Protein AF-A0A1Q4E0Q9-F1 (afdb_monomer)

Mean predicted aligned error: 11.09 Å

Nearest PDB structures (foldseek):
  3pxp-assembly1_A  TM=6.950E-01  e=2.495E-02  Chloroflexus aurantiacus J-10-fl
  5xgd-assembly1_A  TM=3.950E-01  e=1.289E+00  Pseudomonas aeruginosa PAO1
  8twj-assembly1_A  TM=4.291E-01  e=3.015E+00  Pseudomonas syringae
  2nun-assembly1_A  TM=3.979E-01  e=3.015E+00  Pseudomonas savastanoi pv. glycinea
  6koi-assembly7_M  TM=3.023E-01  e=8.461E+00  Homo sapiens

Secondary structure (DSSP, 8-state):
-HHHHHHHHHHHHHHH-TT-HHHHHHHHHHHHH-HHHHHHHHT------SEEEEEEEETTTEEEEEEEEEEEETTEEEEEEEEEEPPTTSHHHHHHHHHHHHHTTS------------

Structure (mmCIF, N/CA/C/O backbone):
data_AF-A0A1Q4E0Q9-F1
#
_entry.id   AF-A0A1Q4E0Q9-F1
#
loop_
_atom_site.group_PDB
_atom_site.id
_atom_site.type_symbol
_atom_site.label_atom_id
_atom_site.label_alt_id
_atom_site.label_comp_id
_atom_site.label_asym_id
_atom_site.label_entity_id
_atom_site.label_seq_id
_atom_site.pdbx_PDB_ins_code
_atom_site.Cartn_x
_atom_site.Cartn_y
_atom_site.Cartn_z
_atom_site.occupancy
_atom_site.B_iso_or_equiv
_atom_site.auth_seq_id
_atom_site.auth_comp_id
_atom_site.auth_asym_id
_atom_site.auth_atom_id
_atom_site.pdbx_PDB_model_num
ATOM 1 N N . MET A 1 1 ? -5.641 0.846 -7.430 1.00 57.19 1 MET A N 1
ATOM 2 C CA . MET A 1 1 ? -4.799 1.988 -6.990 1.00 57.19 1 MET A CA 1
ATOM 3 C C . MET A 1 1 ? -3.384 1.560 -6.593 1.00 57.19 1 MET A C 1
ATOM 5 O O . MET A 1 1 ? -2.441 2.103 -7.148 1.00 57.19 1 MET A O 1
ATOM 9 N N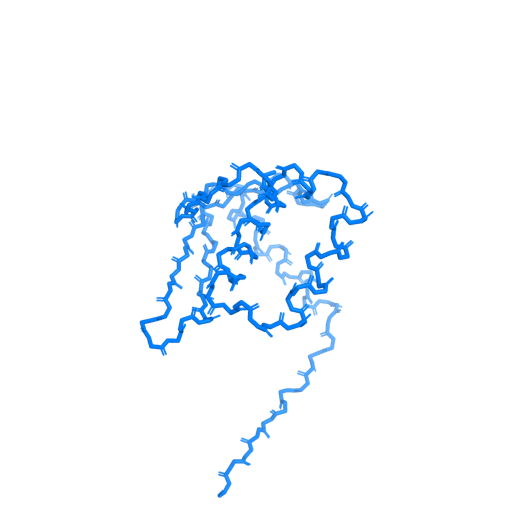 . PHE A 1 2 ? -3.204 0.587 -5.687 1.00 69.94 2 PHE A N 1
ATOM 10 C CA . PHE A 1 2 ? -1.866 0.182 -5.210 1.00 69.94 2 PHE A CA 1
ATOM 11 C C . PHE A 1 2 ? -0.935 -0.366 -6.301 1.00 69.94 2 PHE A C 1
ATOM 13 O O . PHE A 1 2 ? 0.253 -0.059 -6.288 1.00 69.94 2 PHE A O 1
ATOM 20 N N . ALA A 1 3 ? -1.470 -1.113 -7.271 1.00 78.88 3 ALA A N 1
ATOM 21 C CA . ALA A 1 3 ? -0.682 -1.629 -8.390 1.00 78.88 3 ALA A CA 1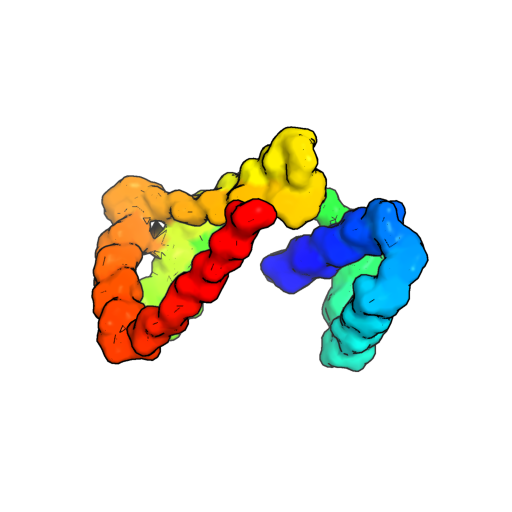
ATOM 22 C C . ALA A 1 3 ? -0.084 -0.495 -9.246 1.00 78.88 3 ALA A C 1
ATOM 24 O O . ALA A 1 3 ? 1.126 -0.450 -9.436 1.00 78.88 3 ALA A O 1
ATOM 25 N N . ALA A 1 4 ? -0.893 0.491 -9.650 1.00 80.75 4 ALA A N 1
ATOM 26 C CA . ALA A 1 4 ? -0.414 1.671 -10.377 1.00 80.75 4 ALA A CA 1
ATOM 27 C C . ALA A 1 4 ? 0.676 2.446 -9.606 1.00 80.75 4 ALA A C 1
ATOM 29 O O . ALA A 1 4 ? 1.677 2.858 -10.186 1.00 80.75 4 ALA A O 1
ATOM 30 N N . ALA A 1 5 ? 0.526 2.592 -8.283 1.00 76.12 5 ALA A N 1
ATOM 31 C CA . ALA A 1 5 ? 1.538 3.218 -7.429 1.00 76.12 5 ALA A CA 1
ATOM 32 C C . ALA A 1 5 ? 2.869 2.444 -7.417 1.00 76.12 5 ALA A C 1
ATOM 34 O O . ALA A 1 5 ? 3.943 3.044 -7.477 1.00 76.12 5 ALA A O 1
ATOM 35 N N . ALA A 1 6 ? 2.808 1.110 -7.377 1.00 82.00 6 ALA A N 1
ATOM 36 C CA . ALA A 1 6 ? 3.992 0.261 -7.461 1.00 82.00 6 ALA A CA 1
ATOM 37 C C . ALA A 1 6 ? 4.688 0.391 -8.827 1.00 82.00 6 ALA A C 1
ATOM 39 O O . ALA A 1 6 ? 5.912 0.508 -8.881 1.00 82.00 6 ALA A O 1
ATOM 40 N N . VAL A 1 7 ? 3.921 0.457 -9.921 1.00 87.44 7 VAL A N 1
ATOM 41 C CA . VAL A 1 7 ? 4.454 0.687 -11.275 1.00 87.44 7 VAL A CA 1
ATOM 42 C C . VAL A 1 7 ? 5.150 2.050 -11.373 1.00 87.44 7 VAL A C 1
ATOM 44 O O . VAL A 1 7 ? 6.267 2.132 -11.885 1.00 87.44 7 VAL A O 1
ATOM 47 N N . ALA A 1 8 ? 4.568 3.105 -10.797 1.00 83.00 8 ALA A N 1
ATOM 48 C CA . ALA A 1 8 ? 5.203 4.421 -10.729 1.00 83.00 8 ALA A CA 1
ATOM 49 C C . ALA A 1 8 ? 6.526 4.404 -9.933 1.00 83.00 8 ALA A C 1
ATOM 51 O O . ALA A 1 8 ? 7.502 5.048 -10.327 1.00 83.00 8 ALA A O 1
ATOM 52 N N . ALA A 1 9 ? 6.599 3.633 -8.841 1.00 81.00 9 ALA A N 1
ATOM 53 C CA . ALA A 1 9 ? 7.830 3.464 -8.071 1.00 81.00 9 ALA A CA 1
ATOM 54 C C . ALA A 1 9 ? 8.920 2.717 -8.861 1.00 81.00 9 ALA A C 1
ATOM 56 O O . ALA A 1 9 ? 10.068 3.163 -8.870 1.00 81.00 9 ALA A O 1
ATOM 57 N N . LEU A 1 10 ? 8.564 1.635 -9.569 1.00 88.19 10 LEU A N 1
ATOM 58 C CA . LEU A 1 10 ? 9.484 0.919 -10.467 1.00 88.19 10 LEU A CA 1
ATOM 59 C C . LEU A 1 10 ? 10.019 1.840 -11.564 1.00 88.19 10 LEU A C 1
ATOM 61 O O . LEU A 1 10 ? 11.202 1.799 -11.899 1.00 88.19 10 LEU A O 1
ATOM 65 N N . ARG A 1 11 ? 9.164 2.721 -12.085 1.00 86.25 11 ARG A N 1
ATOM 66 C CA . ARG A 1 11 ? 9.560 3.710 -13.078 1.00 86.25 11 ARG A CA 1
ATOM 67 C C . ARG A 1 11 ? 10.570 4.715 -12.533 1.00 86.25 11 ARG A C 1
ATOM 69 O O . ARG A 1 11 ? 11.601 4.936 -13.170 1.00 86.25 11 ARG A O 1
ATOM 76 N N . ARG A 1 12 ? 10.319 5.287 -11.351 1.00 84.00 12 ARG A N 1
ATOM 77 C CA . ARG A 1 12 ? 11.283 6.173 -10.674 1.00 84.00 12 ARG A CA 1
ATOM 78 C C . ARG A 1 12 ? 12.636 5.481 -10.522 1.00 84.00 12 ARG A C 1
ATOM 80 O O . ARG A 1 12 ? 13.668 6.084 -10.795 1.00 84.00 12 ARG A O 1
ATOM 87 N N . GLU A 1 13 ? 12.619 4.206 -10.145 1.00 85.44 13 GLU A N 1
ATOM 88 C CA . GLU A 1 13 ? 13.834 3.424 -9.954 1.00 85.44 13 GLU A CA 1
ATOM 89 C C . GLU A 1 13 ? 14.575 3.145 -11.267 1.00 85.44 13 GLU A C 1
ATOM 91 O O . GLU A 1 13 ? 15.795 3.269 -11.327 1.00 85.44 13 GLU A O 1
ATOM 96 N N . SER A 1 14 ? 13.844 2.894 -12.358 1.00 88.25 14 SER A N 1
ATOM 97 C CA . SER A 1 14 ? 14.444 2.709 -13.686 1.00 88.25 14 SER A CA 1
ATOM 98 C C . SER A 1 14 ? 15.192 3.952 -14.177 1.00 88.25 14 SER A C 1
ATOM 100 O O . SER A 1 14 ? 16.227 3.824 -14.824 1.00 88.25 14 SER A O 1
ATOM 102 N N . GLY A 1 15 ? 14.731 5.153 -13.804 1.00 85.56 15 GLY A N 1
ATOM 103 C CA . GLY A 1 15 ? 15.443 6.402 -14.081 1.00 85.56 15 GLY A CA 1
ATOM 104 C C . GLY A 1 15 ? 16.713 6.580 -13.242 1.00 85.56 15 GLY A C 1
ATOM 105 O O . GLY A 1 15 ? 17.692 7.138 -13.727 1.00 85.56 15 G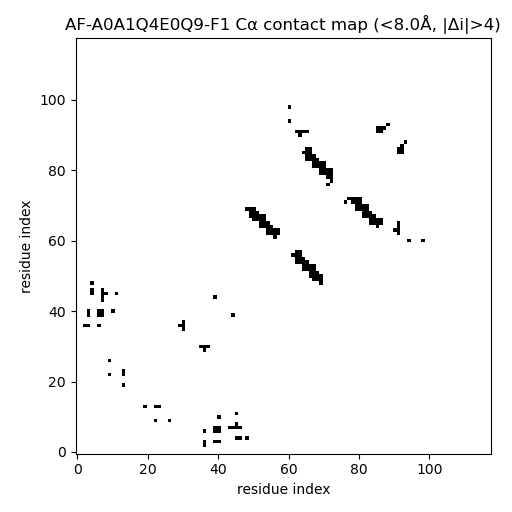LY A O 1
ATOM 106 N N . ARG A 1 16 ? 16.726 6.080 -11.998 1.00 86.00 16 ARG A N 1
ATOM 107 C CA . ARG A 1 16 ? 17.905 6.122 -1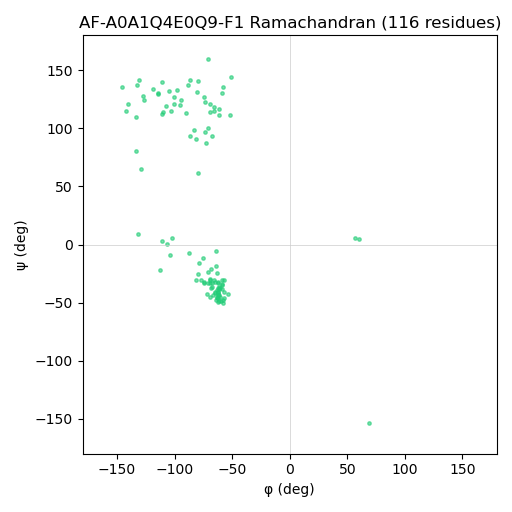1.111 1.00 86.00 16 ARG A CA 1
ATOM 108 C C . ARG A 1 16 ? 18.953 5.072 -11.479 1.00 86.00 16 ARG A C 1
ATOM 110 O O . ARG A 1 16 ? 20.141 5.297 -11.265 1.00 86.00 16 ARG A O 1
ATOM 117 N N . ARG A 1 17 ? 18.514 3.930 -12.017 1.00 86.12 17 ARG A N 1
ATOM 118 C CA . ARG A 1 17 ? 19.345 2.765 -12.354 1.00 86.12 17 ARG A CA 1
ATOM 119 C C . ARG A 1 17 ? 19.101 2.288 -13.795 1.00 86.12 17 ARG A C 1
ATOM 121 O O . ARG A 1 17 ? 18.660 1.156 -13.998 1.00 86.12 17 ARG A O 1
ATOM 128 N N . PRO A 1 18 ? 19.427 3.097 -14.819 1.00 83.81 18 PRO A N 1
ATOM 129 C CA . PRO A 1 18 ? 19.088 2.789 -16.214 1.00 83.81 18 PRO A CA 1
ATOM 130 C C . PRO A 1 18 ? 19.764 1.523 -16.768 1.00 83.81 18 PRO A C 1
ATOM 132 O O . PRO A 1 18 ? 19.309 0.963 -17.762 1.00 83.81 18 PRO A O 1
ATOM 135 N N . HIS A 1 19 ? 20.842 1.051 -16.135 1.00 90.69 19 HIS A N 1
ATOM 136 C CA . HIS A 1 19 ? 21.586 -0.141 -16.557 1.00 90.69 19 HIS A CA 1
ATOM 137 C C . HIS A 1 19 ? 21.290 -1.391 -15.716 1.00 90.69 19 HIS A C 1
ATOM 139 O O . HIS A 1 19 ? 21.922 -2.430 -15.918 1.00 90.69 19 HIS A O 1
ATOM 145 N N . ASP A 1 20 ? 20.334 -1.323 -14.786 1.00 93.25 20 ASP A N 1
ATOM 146 C CA . ASP A 1 20 ? 19.930 -2.485 -14.000 1.00 93.25 20 ASP A CA 1
ATOM 147 C C . ASP A 1 20 ? 19.102 -3.454 -14.859 1.00 93.25 20 ASP A C 1
ATOM 149 O O . ASP A 1 20 ? 17.887 -3.322 -15.033 1.00 93.25 20 ASP A O 1
ATOM 153 N N . ARG A 1 21 ? 19.783 -4.472 -15.394 1.00 93.44 21 ARG A N 1
ATOM 154 C CA . ARG A 1 21 ? 19.174 -5.513 -16.233 1.00 93.44 21 ARG A CA 1
ATOM 155 C C . ARG A 1 21 ? 18.064 -6.281 -15.518 1.00 93.44 21 ARG A C 1
ATOM 157 O O . ARG A 1 21 ? 17.130 -6.734 -16.178 1.00 93.44 21 ARG A O 1
ATOM 164 N N . ARG A 1 22 ? 18.147 -6.439 -14.194 1.00 94.12 22 ARG A N 1
ATOM 165 C CA . ARG A 1 22 ? 17.140 -7.171 -13.419 1.00 94.12 22 ARG A CA 1
ATOM 166 C C . ARG A 1 22 ? 15.854 -6.362 -13.326 1.00 94.12 22 ARG A C 1
ATOM 168 O O . ARG A 1 22 ? 14.774 -6.921 -13.505 1.00 94.12 22 ARG A O 1
ATOM 175 N N . LEU A 1 23 ? 15.975 -5.057 -13.095 1.00 92.00 23 LEU A N 1
ATOM 176 C CA . LEU A 1 23 ? 14.835 -4.148 -13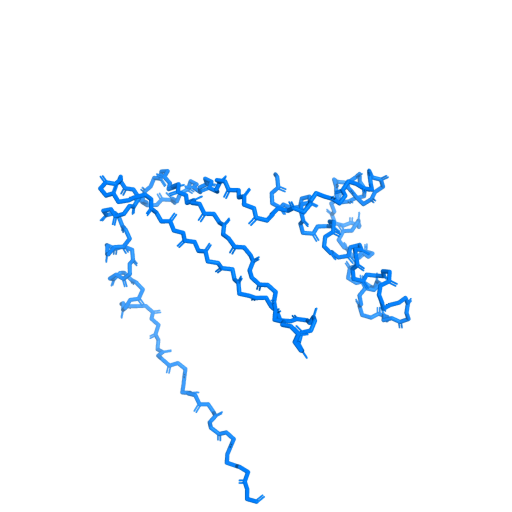.074 1.00 92.00 23 LEU A CA 1
ATOM 177 C C . LEU A 1 23 ? 14.145 -4.082 -14.444 1.00 92.00 23 LEU A C 1
ATOM 179 O O . LEU A 1 23 ? 12.925 -4.216 -14.520 1.00 92.00 23 LEU A O 1
ATOM 183 N N . VAL A 1 24 ? 14.921 -3.962 -15.526 1.00 92.69 24 VAL A N 1
ATOM 184 C CA . VAL A 1 24 ? 14.391 -3.968 -16.902 1.00 92.69 24 VAL A CA 1
ATOM 185 C C . VAL A 1 24 ? 13.620 -5.259 -17.199 1.00 92.69 24 VAL A C 1
ATOM 187 O O . VAL A 1 24 ? 12.491 -5.200 -17.689 1.00 92.69 24 VAL A O 1
ATOM 190 N N . ALA A 1 25 ? 14.188 -6.421 -16.863 1.00 95.00 25 ALA A N 1
ATOM 191 C CA . ALA A 1 25 ? 13.534 -7.711 -17.078 1.00 95.00 25 ALA A CA 1
ATOM 192 C C . ALA A 1 25 ? 12.236 -7.859 -16.264 1.00 95.00 25 ALA A C 1
ATOM 194 O O . ALA A 1 25 ? 11.242 -8.367 -16.782 1.00 95.00 25 ALA A O 1
ATOM 195 N N . LEU A 1 26 ? 12.217 -7.378 -15.015 1.00 94.50 26 LEU A N 1
ATOM 196 C CA . LEU A 1 26 ? 11.021 -7.388 -14.170 1.00 94.50 26 LEU A CA 1
ATOM 197 C C . LEU A 1 26 ? 9.884 -6.565 -14.789 1.00 94.50 26 LEU A C 1
ATOM 199 O O . LEU A 1 26 ? 8.759 -7.050 -14.887 1.00 94.50 26 LEU A O 1
ATOM 203 N N . ILE A 1 27 ? 10.175 -5.338 -15.228 1.00 92.44 27 ILE A N 1
ATOM 204 C CA . ILE A 1 27 ? 9.173 -4.458 -15.843 1.00 92.44 27 ILE A CA 1
ATOM 205 C C . ILE A 1 27 ? 8.624 -5.089 -17.127 1.00 92.44 27 ILE A C 1
ATOM 207 O O . ILE A 1 27 ? 7.412 -5.091 -17.336 1.00 92.44 27 ILE A O 1
ATOM 211 N N . ALA A 1 28 ? 9.494 -5.663 -17.964 1.00 93.31 28 ALA A N 1
ATOM 212 C CA . ALA A 1 28 ? 9.077 -6.354 -19.182 1.00 93.31 28 ALA A CA 1
ATOM 213 C C . ALA A 1 28 ? 8.145 -7.540 -18.881 1.00 93.31 28 ALA A C 1
ATOM 215 O O . ALA A 1 28 ? 7.094 -7.666 -19.508 1.00 93.31 28 ALA A O 1
ATOM 216 N N . GLY A 1 29 ? 8.485 -8.364 -17.883 1.00 95.81 29 GLY A N 1
ATOM 217 C CA . GLY A 1 29 ? 7.647 -9.483 -17.453 1.00 95.81 29 GLY A CA 1
ATOM 218 C C . GLY A 1 29 ? 6.272 -9.040 -16.946 1.00 95.81 29 GLY A C 1
ATOM 219 O O . GLY A 1 29 ? 5.261 -9.615 -17.338 1.00 95.81 29 GLY A O 1
ATOM 220 N N . LEU A 1 30 ? 6.214 -7.978 -16.135 1.00 94.62 30 LEU A N 1
ATOM 221 C CA . LEU A 1 30 ? 4.946 -7.442 -15.625 1.00 94.62 30 LEU A CA 1
ATOM 222 C C . LEU A 1 30 ? 4.057 -6.886 -16.748 1.00 94.62 30 LEU A C 1
ATOM 224 O O . LEU A 1 30 ? 2.860 -7.153 -16.753 1.00 94.62 30 LEU A O 1
ATOM 228 N N . ARG A 1 31 ? 4.633 -6.172 -17.726 1.00 93.56 31 ARG A N 1
ATOM 229 C CA . ARG A 1 31 ? 3.888 -5.663 -18.896 1.00 93.56 31 ARG A CA 1
ATOM 230 C C . ARG A 1 31 ? 3.348 -6.779 -19.789 1.00 93.56 31 ARG A C 1
ATOM 232 O O . ARG A 1 31 ? 2.311 -6.596 -20.412 1.00 93.56 31 ARG A O 1
ATOM 239 N N . ALA A 1 32 ? 4.057 -7.903 -19.880 1.00 94.94 32 ALA A N 1
ATOM 240 C CA . ALA A 1 32 ? 3.604 -9.058 -20.649 1.00 94.94 32 ALA A CA 1
ATOM 241 C C . ALA A 1 32 ? 2.467 -9.818 -19.946 1.00 94.94 32 ALA A C 1
ATOM 243 O O . ALA A 1 32 ? 1.604 -10.377 -20.616 1.00 94.94 32 ALA A O 1
ATOM 244 N N . ALA A 1 33 ? 2.473 -9.842 -18.611 1.00 94.81 33 ALA A N 1
ATOM 245 C CA . ALA A 1 33 ? 1.475 -10.549 -17.814 1.00 94.81 33 ALA A CA 1
ATOM 246 C C . ALA A 1 33 ? 0.169 -9.760 -17.629 1.00 94.81 33 ALA A C 1
ATOM 248 O O . ALA A 1 33 ? -0.889 -10.373 -17.502 1.00 94.81 3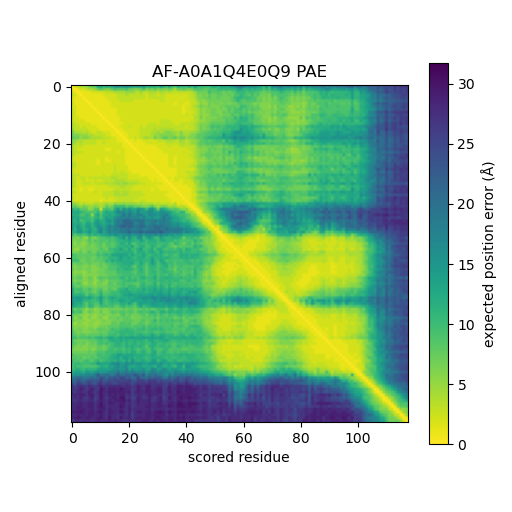3 ALA A O 1
ATOM 249 N N . ASP A 1 34 ? 0.236 -8.425 -17.601 1.00 94.00 34 ASP A N 1
ATOM 250 C CA . ASP A 1 34 ? -0.921 -7.569 -17.346 1.00 94.00 34 ASP A CA 1
ATOM 251 C C . ASP A 1 34 ? -0.881 -6.289 -18.215 1.00 94.00 34 ASP A C 1
ATOM 253 O O . ASP A 1 34 ? 0.004 -5.440 -18.034 1.00 94.00 34 ASP A O 1
ATOM 257 N N . PRO A 1 35 ? -1.837 -6.100 -19.149 1.00 90.38 35 PRO A N 1
ATOM 258 C CA . PRO A 1 35 ? -1.887 -4.913 -20.001 1.00 90.38 35 PRO A CA 1
ATOM 259 C C . PRO A 1 35 ? -2.105 -3.611 -19.213 1.00 90.38 35 PRO A C 1
ATOM 261 O O . PRO A 1 35 ? -1.672 -2.547 -19.671 1.00 90.38 35 PRO A O 1
ATOM 264 N N . ASP A 1 36 ? -2.705 -3.665 -18.018 1.00 90.06 36 ASP A N 1
ATOM 265 C CA . ASP A 1 36 ? -2.865 -2.483 -17.171 1.00 90.06 36 ASP A CA 1
ATOM 266 C C . ASP A 1 36 ? -1.517 -1.950 -16.673 1.00 90.06 36 ASP A C 1
ATOM 268 O O . ASP A 1 36 ? -1.352 -0.734 -16.543 1.00 90.06 36 ASP A O 1
ATOM 272 N N . VAL A 1 37 ? -0.514 -2.816 -16.484 1.00 89.25 37 VAL A N 1
ATOM 273 C CA . VAL A 1 37 ? 0.853 -2.384 -16.155 1.00 89.25 37 VAL A CA 1
ATOM 274 C C . VAL A 1 37 ? 1.435 -1.546 -17.287 1.00 89.25 37 VAL A C 1
ATOM 276 O O . VAL A 1 37 ? 2.065 -0.525 -17.016 1.00 89.25 37 VAL A O 1
ATOM 279 N N . GLY A 1 38 ? 1.205 -1.937 -18.545 1.00 88.62 38 GLY A N 1
ATOM 280 C CA . GLY A 1 38 ? 1.606 -1.146 -19.709 1.00 88.62 38 GLY A CA 1
ATOM 281 C C . GLY A 1 38 ? 0.952 0.234 -19.697 1.00 88.62 38 GLY A C 1
ATOM 282 O O . GLY A 1 38 ? 1.649 1.243 -19.778 1.00 88.62 38 GLY A O 1
ATOM 283 N N . ARG A 1 39 ? -0.366 0.277 -19.476 1.00 88.69 39 ARG A N 1
ATOM 284 C CA . ARG A 1 39 ? -1.123 1.530 -19.377 1.00 88.69 39 ARG A CA 1
ATOM 285 C C . ARG A 1 39 ? -0.595 2.446 -18.270 1.00 88.69 39 ARG A C 1
ATOM 287 O O . ARG A 1 39 ? -0.332 3.613 -18.530 1.00 88.69 39 ARG A O 1
ATOM 294 N N . TRP A 1 40 ? -0.404 1.940 -17.051 1.00 88.62 40 TRP A N 1
ATOM 295 C CA . TRP A 1 40 ? 0.113 2.749 -15.937 1.00 88.62 40 TRP A CA 1
ATOM 296 C C . TRP A 1 40 ? 1.571 3.170 -16.132 1.00 88.62 40 TRP A C 1
ATOM 298 O O . TRP A 1 40 ? 1.960 4.252 -15.696 1.00 88.62 40 TRP A O 1
ATOM 308 N N . TRP A 1 41 ? 2.382 2.333 -16.783 1.00 86.50 41 TRP A N 1
ATOM 309 C CA . TRP A 1 41 ? 3.760 2.673 -17.120 1.00 86.50 41 TRP A CA 1
ATOM 310 C C . TRP A 1 41 ? 3.803 3.858 -18.084 1.00 86.50 41 TRP A C 1
ATOM 312 O O . TRP A 1 41 ? 4.556 4.803 -17.848 1.00 86.50 41 TRP A O 1
ATOM 322 N N . ASP A 1 42 ? 2.965 3.831 -19.119 1.00 84.12 42 ASP A N 1
ATOM 323 C CA . ASP A 1 42 ? 2.907 4.846 -20.170 1.00 84.12 42 ASP A CA 1
ATOM 324 C C . ASP A 1 42 ? 2.151 6.119 -19.735 1.00 84.12 42 ASP A C 1
ATOM 326 O O . ASP A 1 42 ? 2.346 7.169 -20.336 1.00 84.12 42 ASP A O 1
ATOM 330 N N . ASP A 1 43 ? 1.375 6.084 -18.647 1.00 79.25 43 ASP A N 1
ATOM 331 C CA . ASP A 1 43 ? 0.659 7.249 -18.093 1.00 79.25 43 ASP A CA 1
ATOM 332 C C . ASP A 1 43 ? 1.576 8.231 -17.332 1.00 79.25 43 ASP A C 1
ATOM 334 O O . ASP A 1 43 ? 1.183 9.349 -17.030 1.00 79.25 43 ASP A O 1
ATOM 338 N N . HIS A 1 44 ? 2.830 7.859 -17.032 1.00 61.97 44 HIS A N 1
ATOM 339 C CA . HIS A 1 44 ? 3.835 8.725 -16.372 1.00 61.97 44 HIS A CA 1
ATOM 340 C C . HIS A 1 44 ? 3.428 9.311 -15.004 1.00 61.97 44 HIS A C 1
ATOM 342 O O . HIS A 1 44 ? 4.192 10.088 -14.425 1.00 61.97 44 HIS A O 1
ATOM 348 N N . THR A 1 45 ? 2.277 8.934 -14.448 1.00 57.50 45 THR A N 1
ATOM 349 C CA . THR A 1 45 ? 1.745 9.522 -13.219 1.00 57.50 45 THR A CA 1
ATOM 350 C C . THR A 1 45 ? 2.539 9.052 -11.995 1.00 57.50 45 THR A C 1
ATOM 352 O O . THR A 1 45 ? 2.196 8.076 -11.326 1.00 57.50 45 THR A O 1
ATOM 355 N N . VAL A 1 46 ? 3.622 9.764 -11.670 1.00 52.84 46 VAL A N 1
ATOM 356 C CA . VAL A 1 46 ? 4.338 9.617 -10.396 1.00 52.84 46 VAL A CA 1
ATOM 357 C C . VAL A 1 46 ? 3.586 10.423 -9.350 1.00 52.84 46 VAL A C 1
ATOM 359 O O . VAL A 1 46 ? 3.819 11.616 -9.176 1.00 52.84 46 VAL A O 1
ATOM 362 N N . ARG A 1 47 ? 2.644 9.778 -8.663 1.00 55.16 47 ARG A N 1
ATOM 363 C CA . ARG A 1 47 ? 1.994 10.392 -7.506 1.00 55.16 47 ARG A CA 1
ATOM 364 C C . ARG A 1 47 ? 2.790 10.021 -6.263 1.00 55.16 47 ARG A C 1
ATOM 366 O O . ARG A 1 47 ? 2.867 8.845 -5.912 1.00 55.16 47 ARG A O 1
ATOM 373 N N . ASP A 1 48 ? 3.422 11.009 -5.635 1.00 50.81 48 ASP A N 1
ATOM 374 C CA . ASP A 1 48 ? 4.065 10.817 -4.338 1.00 50.81 48 ASP A CA 1
ATOM 375 C C . ASP A 1 48 ? 2.959 10.646 -3.289 1.00 50.81 48 ASP A C 1
ATOM 377 O O . ASP A 1 48 ? 2.295 11.586 -2.862 1.00 50.81 48 ASP A O 1
ATOM 381 N N . TYR A 1 49 ? 2.711 9.390 -2.934 1.00 56.97 49 TYR A N 1
ATOM 382 C CA . TYR A 1 49 ? 1.755 8.975 -1.914 1.00 56.97 49 TYR A CA 1
ATOM 383 C C . TYR A 1 49 ? 2.377 9.160 -0.523 1.00 56.97 49 TYR A C 1
ATOM 385 O O . TYR A 1 49 ? 2.613 8.186 0.184 1.00 56.97 49 TYR A O 1
ATOM 393 N N . ALA A 1 50 ? 2.728 10.401 -0.172 1.00 50.59 50 ALA A N 1
ATOM 394 C CA . ALA A 1 50 ? 3.359 10.711 1.111 1.00 50.59 50 ALA A CA 1
ATOM 395 C C . ALA A 1 50 ? 2.398 10.481 2.288 1.00 50.59 50 ALA A C 1
ATOM 397 O O . ALA A 1 50 ? 2.826 9.951 3.307 1.00 50.59 50 ALA A O 1
ATOM 398 N N . SER A 1 51 ? 1.109 10.789 2.091 1.00 54.44 51 SER A N 1
ATOM 399 C CA . SER A 1 51 ? 0.038 10.490 3.040 1.00 54.44 51 SER A CA 1
ATOM 400 C C . SER A 1 51 ? -1.222 10.029 2.303 1.00 54.44 51 SER A C 1
ATOM 402 O O . SER A 1 51 ? -1.710 10.723 1.406 1.00 54.44 51 SER A O 1
ATOM 404 N N . VAL A 1 52 ? -1.705 8.815 2.586 1.00 66.81 52 VAL A N 1
ATOM 405 C CA . VAL A 1 52 ? -2.889 8.231 1.922 1.00 66.81 52 VAL A CA 1
ATOM 406 C C . VAL A 1 52 ? -3.675 7.366 2.891 1.00 66.81 52 VAL A C 1
ATOM 408 O O . VAL A 1 52 ? -3.104 6.489 3.533 1.00 66.81 52 VAL A O 1
ATOM 411 N N . ALA A 1 53 ? -4.999 7.517 2.892 1.00 74.56 53 ALA A N 1
ATOM 412 C CA . ALA A 1 53 ? -5.890 6.552 3.517 1.00 74.56 53 ALA A CA 1
ATOM 413 C C . ALA A 1 53 ? -5.903 5.231 2.716 1.00 74.56 53 ALA A C 1
ATOM 415 O O . ALA A 1 53 ? -6.365 5.173 1.571 1.00 74.56 53 ALA A O 1
ATOM 416 N N . LYS A 1 54 ? -5.398 4.144 3.300 1.00 82.88 54 LYS A N 1
ATOM 417 C CA . LYS A 1 54 ? -5.489 2.785 2.760 1.00 82.88 54 LYS A CA 1
ATOM 418 C C . LYS A 1 54 ? -6.667 2.051 3.356 1.00 82.88 54 LYS A C 1
ATOM 420 O O . LYS A 1 54 ? -6.705 1.771 4.550 1.00 82.88 54 LYS A O 1
ATOM 425 N N . ARG A 1 55 ? -7.567 1.643 2.468 1.00 87.88 55 ARG A N 1
ATOM 426 C CA . ARG A 1 55 ? -8.632 0.698 2.771 1.00 87.88 55 ARG A CA 1
ATOM 427 C C . ARG A 1 55 ? -8.236 -0.705 2.323 1.00 87.88 55 ARG A C 1
ATOM 429 O O . ARG A 1 55 ? -7.734 -0.879 1.212 1.00 87.88 55 ARG A O 1
ATOM 436 N N . ILE A 1 56 ? -8.434 -1.684 3.197 1.00 87.75 56 ILE A N 1
ATOM 437 C CA . ILE A 1 56 ? -8.201 -3.105 2.936 1.00 87.75 56 ILE A CA 1
ATOM 438 C C . ILE A 1 56 ? -9.480 -3.848 3.287 1.00 87.75 56 ILE A C 1
ATOM 440 O O . ILE A 1 56 ? -9.933 -3.769 4.424 1.00 87.75 56 ILE A O 1
ATOM 444 N N . ASP A 1 57 ? -10.022 -4.609 2.346 1.00 89.19 57 ASP A N 1
ATOM 445 C CA . ASP A 1 57 ? -11.108 -5.542 2.634 1.00 89.19 57 ASP A CA 1
ATOM 446 C C . ASP A 1 57 ? -10.485 -6.870 3.087 1.00 89.19 57 ASP A C 1
ATOM 448 O O . ASP A 1 57 ? -10.050 -7.691 2.277 1.00 89.19 57 ASP A O 1
ATOM 452 N N . HIS A 1 58 ? -10.335 -7.037 4.404 1.00 87.56 58 HIS A N 1
ATOM 453 C CA . HIS A 1 58 ? -9.716 -8.217 5.000 1.00 87.56 58 HIS A CA 1
ATOM 454 C C . HIS A 1 58 ? -10.729 -9.371 5.058 1.00 87.56 58 HIS A C 1
ATOM 456 O O . HIS A 1 58 ? -11.823 -9.179 5.596 1.00 87.56 58 HIS A O 1
ATOM 462 N N . PRO A 1 59 ? -10.374 -10.589 4.603 1.00 85.56 59 PRO A N 1
ATOM 463 C CA . PRO A 1 59 ? -11.326 -11.693 4.440 1.00 85.56 59 PRO A CA 1
ATOM 464 C C . PRO A 1 59 ? -12.066 -12.067 5.729 1.00 85.56 59 PRO A C 1
ATOM 466 O O . PRO A 1 59 ? -13.220 -12.476 5.676 1.00 85.56 59 PRO A O 1
ATOM 469 N N . THR A 1 60 ? -11.426 -11.892 6.886 1.00 85.50 60 THR A N 1
ATOM 470 C CA . THR A 1 60 ? -12.011 -12.263 8.184 1.00 85.50 60 THR A CA 1
ATOM 471 C C . THR A 1 60 ? -12.333 -11.068 9.081 1.00 85.50 60 THR A C 1
ATOM 473 O O . THR A 1 60 ? -13.137 -11.193 9.993 1.00 85.50 60 THR A O 1
ATOM 476 N N . ALA A 1 61 ? -11.694 -9.914 8.863 1.00 86.94 61 ALA A N 1
ATOM 477 C CA . ALA A 1 61 ? -11.832 -8.745 9.746 1.00 86.94 61 ALA A CA 1
ATOM 478 C C . ALA A 1 61 ? -12.674 -7.630 9.117 1.00 86.94 61 ALA A C 1
ATOM 480 O O . ALA A 1 61 ? -12.873 -6.587 9.732 1.00 86.94 61 ALA A O 1
ATOM 481 N N . GLY A 1 62 ? -13.169 -7.853 7.897 1.00 89.00 62 GLY A N 1
ATOM 482 C CA . GLY A 1 62 ? -13.926 -6.865 7.150 1.00 89.00 62 GLY A CA 1
ATOM 483 C C . GLY A 1 62 ? -13.057 -5.694 6.699 1.00 89.00 62 GLY A C 1
ATOM 484 O O . GLY A 1 62 ? -11.849 -5.825 6.489 1.00 89.00 62 GLY A O 1
ATOM 485 N N . ALA A 1 63 ? -13.692 -4.543 6.511 1.00 92.31 63 ALA A N 1
ATOM 486 C CA . ALA A 1 63 ? -13.025 -3.347 6.023 1.00 92.31 63 ALA A CA 1
ATOM 487 C C . ALA A 1 63 ? -12.128 -2.719 7.102 1.00 92.31 63 ALA A C 1
ATOM 489 O O . ALA A 1 63 ? -12.597 -2.305 8.159 1.00 92.31 63 ALA A O 1
ATOM 490 N N . LEU A 1 64 ? -10.843 -2.580 6.789 1.00 92.88 64 LEU A N 1
ATOM 491 C CA . LEU A 1 64 ? -9.840 -1.910 7.611 1.00 92.88 64 LEU A CA 1
ATOM 492 C C . LEU A 1 64 ? -9.402 -0.612 6.932 1.00 92.88 64 LEU A C 1
ATOM 494 O O . LEU A 1 64 ? -9.229 -0.586 5.714 1.00 92.88 64 LEU A O 1
ATOM 498 N N . SER A 1 65 ? -9.211 0.452 7.708 1.00 92.44 65 SER A N 1
ATOM 499 C CA . SER A 1 65 ? -8.801 1.774 7.225 1.00 92.44 65 SER A CA 1
ATOM 500 C C . SER A 1 65 ? -7.585 2.275 7.996 1.00 92.44 65 SER A C 1
ATOM 502 O O . SER A 1 65 ? -7.588 2.305 9.225 1.00 92.44 65 SER A O 1
ATOM 504 N N . PHE A 1 66 ? -6.554 2.676 7.261 1.00 91.00 66 PHE A N 1
ATOM 505 C CA . PHE A 1 66 ? -5.287 3.148 7.805 1.00 91.00 66 PHE A CA 1
ATOM 506 C C . PHE A 1 66 ? -4.894 4.460 7.157 1.00 91.00 66 PHE A C 1
ATOM 508 O O . PHE A 1 66 ? -4.998 4.577 5.94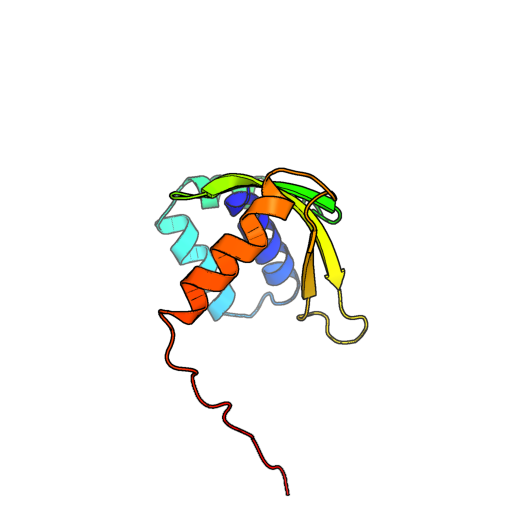1 1.00 91.00 66 PHE A O 1
ATOM 515 N N . ASP A 1 67 ? -4.334 5.375 7.928 1.00 89.19 67 ASP A N 1
ATOM 516 C CA . ASP A 1 67 ? -3.482 6.418 7.375 1.00 89.19 67 ASP A CA 1
ATOM 517 C C . ASP A 1 67 ? -2.088 5.827 7.133 1.00 89.19 67 ASP A C 1
ATOM 519 O O . ASP A 1 67 ? -1.610 4.981 7.898 1.00 89.19 67 ASP A O 1
ATOM 523 N N . ILE A 1 68 ? -1.464 6.209 6.019 1.00 84.94 68 ILE A N 1
ATOM 524 C CA . ILE A 1 68 ? -0.119 5.766 5.652 1.00 84.94 68 ILE A CA 1
ATOM 525 C C . ILE A 1 68 ? 0.809 6.958 5.666 1.00 84.94 68 ILE A C 1
ATOM 527 O O . ILE A 1 68 ? 0.536 7.914 4.958 1.00 84.94 68 ILE A O 1
ATOM 531 N N . GLU A 1 69 ? 1.948 6.833 6.332 1.00 85.25 69 GLU A N 1
ATOM 532 C CA . GLU A 1 69 ? 3.060 7.774 6.217 1.00 85.25 69 GLU A CA 1
ATOM 533 C C . GLU A 1 69 ? 4.294 7.045 5.672 1.00 85.25 69 GLU A C 1
ATOM 535 O O . GLU A 1 69 ? 4.637 5.946 6.126 1.00 85.25 69 GLU A O 1
ATOM 540 N N . ILE A 1 70 ? 4.972 7.639 4.686 1.00 82.75 70 ILE A N 1
ATOM 541 C CA . ILE A 1 70 ? 6.214 7.090 4.120 1.00 82.75 70 ILE A CA 1
ATOM 542 C C . ILE A 1 70 ? 7.389 7.980 4.514 1.00 82.75 70 ILE A C 1
ATOM 544 O O . ILE A 1 70 ? 7.546 9.089 4.012 1.00 82.75 70 ILE A O 1
ATOM 548 N N . VAL A 1 71 ? 8.274 7.448 5.354 1.00 84.81 71 VAL A N 1
ATOM 549 C CA . VAL A 1 71 ? 9.498 8.125 5.791 1.00 84.81 71 VAL A CA 1
ATOM 550 C C . VAL A 1 71 ? 10.686 7.580 5.000 1.00 84.81 71 VAL A C 1
ATOM 552 O O . VAL A 1 71 ? 10.982 6.382 5.027 1.00 84.81 71 VAL A O 1
ATOM 555 N N . ALA A 1 72 ? 11.377 8.461 4.278 1.00 82.44 72 ALA A N 1
ATOM 556 C CA . ALA A 1 72 ? 12.605 8.126 3.562 1.00 82.44 72 ALA A CA 1
ATOM 557 C C . ALA A 1 72 ? 13.828 8.300 4.474 1.00 82.44 72 ALA A C 1
ATOM 559 O O . ALA A 1 72 ? 13.935 9.293 5.194 1.00 82.44 72 ALA A O 1
ATOM 560 N N . ALA A 1 73 ? 14.765 7.351 4.434 1.00 83.38 73 ALA A N 1
ATOM 561 C CA . ALA A 1 73 ? 15.999 7.459 5.201 1.00 83.38 73 ALA A CA 1
ATOM 562 C C . ALA A 1 73 ? 16.956 8.483 4.548 1.00 83.38 73 ALA A C 1
ATOM 564 O O . ALA A 1 73 ? 17.285 8.321 3.369 1.00 83.38 73 ALA A O 1
ATOM 565 N N . PRO A 1 74 ? 17.471 9.490 5.286 1.00 78.38 74 PRO A N 1
ATOM 566 C CA . PRO A 1 74 ? 18.316 10.546 4.714 1.00 78.38 74 PRO A CA 1
ATOM 567 C C . PRO A 1 74 ? 19.590 10.033 4.029 1.00 78.38 74 PRO A C 1
ATOM 569 O O . PRO A 1 74 ? 20.022 10.583 3.020 1.00 78.38 74 PRO A O 1
ATOM 572 N N . HIS A 1 75 ? 20.182 8.959 4.561 1.00 82.12 75 HIS A N 1
ATOM 573 C CA . HIS A 1 75 ? 21.450 8.395 4.082 1.00 82.12 75 HIS A CA 1
ATOM 574 C C . HIS A 1 75 ? 21.302 7.025 3.408 1.00 82.12 75 HIS A C 1
ATOM 576 O O . HIS A 1 75 ? 22.295 6.430 2.999 1.00 82.12 75 HIS A O 1
ATOM 582 N N . ALA A 1 76 ? 20.075 6.518 3.268 1.00 75.94 76 ALA A N 1
ATOM 583 C CA . ALA A 1 76 ? 19.802 5.227 2.647 1.00 75.94 76 ALA A CA 1
ATOM 584 C C . ALA A 1 76 ? 18.642 5.373 1.663 1.00 75.94 76 ALA A C 1
ATOM 586 O O . ALA A 1 76 ? 17.499 5.035 1.947 1.00 75.94 76 ALA A O 1
ATOM 587 N N . SER A 1 77 ? 18.957 5.881 0.472 1.00 70.00 77 SER A N 1
ATOM 588 C CA . SER A 1 77 ? 17.971 6.227 -0.563 1.00 70.00 77 SER A CA 1
ATOM 589 C C . SER A 1 77 ? 17.154 5.051 -1.132 1.00 70.00 77 SER A C 1
ATOM 591 O O . SER A 1 77 ? 16.249 5.269 -1.940 1.00 70.00 77 SER A O 1
ATOM 593 N N . ASP A 1 78 ? 17.481 3.824 -0.725 1.00 74.88 78 ASP A N 1
ATOM 594 C CA . ASP A 1 78 ? 16.773 2.585 -1.064 1.00 74.88 78 ASP A CA 1
ATOM 595 C C . ASP A 1 78 ? 15.908 2.052 0.082 1.00 74.88 78 ASP A C 1
ATOM 597 O O . ASP A 1 78 ? 15.124 1.123 -0.109 1.00 74.88 78 ASP A O 1
ATOM 601 N N . GLN A 1 79 ? 16.025 2.638 1.274 1.00 79.38 79 GLN A N 1
ATOM 602 C CA . GLN A 1 79 ? 15.280 2.233 2.452 1.00 79.38 79 GLN A CA 1
ATOM 603 C C . GLN A 1 79 ? 14.161 3.233 2.739 1.00 79.38 79 GLN A C 1
ATOM 605 O O . GLN A 1 79 ? 14.353 4.450 2.766 1.00 79.38 79 GLN A O 1
ATOM 610 N N . ARG A 1 80 ? 12.966 2.695 2.976 1.00 81.94 80 ARG A N 1
ATOM 611 C CA . ARG A 1 80 ? 11.784 3.458 3.376 1.00 81.94 80 ARG A CA 1
ATOM 612 C C . ARG A 1 80 ? 11.114 2.770 4.554 1.00 81.94 80 ARG A C 1
ATOM 614 O O . ARG A 1 80 ? 10.969 1.549 4.547 1.00 81.94 80 ARG A O 1
ATOM 621 N N . LEU A 1 81 ? 10.695 3.558 5.536 1.00 86.12 81 LEU A N 1
ATOM 622 C CA . LEU A 1 81 ? 9.782 3.127 6.584 1.00 86.12 81 LEU A CA 1
ATOM 623 C C . LEU A 1 81 ? 8.366 3.505 6.147 1.00 86.12 81 LEU A C 1
ATOM 625 O O . LEU A 1 81 ? 8.102 4.665 5.846 1.00 86.12 81 LEU A O 1
ATOM 629 N N . VAL A 1 82 ? 7.471 2.523 6.095 1.00 86.62 82 VAL A N 1
ATOM 630 C CA . VAL A 1 82 ? 6.051 2.746 5.803 1.00 86.62 82 VAL A CA 1
ATOM 631 C C . VAL A 1 82 ? 5.276 2.491 7.084 1.00 86.62 82 VAL A C 1
ATOM 633 O O . VAL A 1 82 ? 5.255 1.363 7.577 1.00 86.62 82 VAL A O 1
ATOM 636 N N . VAL A 1 83 ? 4.672 3.539 7.629 1.00 89.38 83 VAL A N 1
ATOM 637 C CA . VAL A 1 83 ? 3.911 3.489 8.875 1.00 89.38 83 VAL A CA 1
ATOM 638 C C . VAL A 1 83 ? 2.432 3.436 8.532 1.00 89.38 83 VAL A C 1
ATOM 640 O O . VAL A 1 83 ? 1.947 4.270 7.775 1.00 89.38 83 VAL A O 1
ATOM 643 N N . TYR A 1 84 ? 1.728 2.450 9.085 1.00 88.94 84 TYR A N 1
ATOM 644 C CA . TYR A 1 84 ? 0.275 2.344 9.001 1.00 88.94 84 TYR A CA 1
ATOM 645 C C . TYR A 1 84 ? -0.313 2.673 10.368 1.00 88.94 84 TYR A C 1
ATOM 647 O O . TYR A 1 84 ? -0.033 1.970 11.340 1.00 88.94 84 TYR A O 1
ATOM 655 N N . THR A 1 85 ? -1.135 3.711 10.443 1.00 90.94 85 THR A N 1
ATOM 656 C CA . THR A 1 85 ? -1.819 4.115 11.674 1.00 90.94 85 THR A CA 1
ATOM 657 C C . THR A 1 85 ? -3.318 3.939 11.516 1.00 90.94 85 THR A C 1
ATOM 659 O O . THR A 1 85 ? -3.907 4.404 10.545 1.00 90.94 85 THR A O 1
ATOM 662 N N . ALA A 1 86 ? -3.950 3.266 12.474 1.00 93.06 86 ALA A N 1
ATOM 663 C CA . ALA A 1 86 ? -5.401 3.286 12.601 1.00 93.06 86 ALA A CA 1
ATOM 664 C C . ALA A 1 86 ? -5.805 4.498 13.447 1.00 93.06 86 ALA A C 1
ATOM 666 O O . ALA A 1 86 ? -5.136 4.801 14.438 1.00 93.06 86 ALA A O 1
ATOM 667 N N . GLN A 1 87 ? -6.908 5.160 13.094 1.00 91.12 87 GLN A N 1
ATOM 668 C CA . GLN A 1 87 ? -7.471 6.191 13.965 1.00 91.12 87 GLN A CA 1
ATOM 669 C C . GLN A 1 87 ? -7.797 5.586 15.342 1.00 91.12 87 GLN A C 1
ATOM 671 O O . GLN A 1 87 ? -8.370 4.486 15.389 1.00 91.12 87 GLN A O 1
ATOM 676 N N . PRO A 1 88 ? -7.455 6.266 16.452 1.00 90.06 88 PRO A N 1
ATOM 677 C CA . PRO A 1 88 ? -7.861 5.843 17.788 1.00 90.06 88 PRO A CA 1
ATOM 678 C C . PRO A 1 88 ? -9.370 5.584 17.857 1.00 90.06 88 PRO A C 1
ATOM 680 O O . PRO A 1 88 ? -10.147 6.245 17.172 1.00 90.06 88 PRO A O 1
ATOM 683 N N . ASP A 1 89 ? -9.769 4.580 18.636 1.00 90.81 89 ASP A N 1
ATOM 684 C CA . ASP A 1 89 ? -11.164 4.152 18.830 1.00 90.81 89 ASP A CA 1
ATOM 685 C C . ASP A 1 89 ? -11.929 3.696 17.572 1.00 90.81 89 ASP A C 1
ATOM 687 O O . ASP A 1 89 ? -13.107 3.344 17.665 1.00 90.81 89 ASP A O 1
ATOM 691 N N . SER A 1 90 ? -11.277 3.625 16.408 1.00 92.12 90 SER A N 1
ATOM 692 C CA . SER A 1 90 ? -11.873 3.082 15.184 1.00 92.12 90 SER A CA 1
ATOM 693 C C . SER A 1 90 ? -12.066 1.564 15.250 1.00 92.12 90 SER A C 1
ATOM 695 O O . SER A 1 90 ? -11.368 0.849 15.974 1.00 92.12 90 SER A O 1
ATOM 697 N N . ASP A 1 91 ? -12.956 1.037 14.407 1.00 91.44 91 ASP A N 1
ATOM 698 C CA . ASP A 1 91 ? -13.128 -0.415 14.253 1.00 91.44 91 ASP A CA 1
ATOM 699 C C . ASP A 1 91 ? -11.830 -1.099 13.815 1.00 91.44 91 ASP A C 1
ATOM 701 O O . ASP A 1 91 ? -11.508 -2.193 14.274 1.00 91.44 91 ASP A O 1
ATOM 705 N N . THR A 1 92 ? -11.023 -0.417 12.997 1.00 93.31 92 THR A N 1
ATOM 706 C CA . THR A 1 92 ? -9.701 -0.923 12.613 1.00 93.31 92 THR A CA 1
ATOM 707 C C . THR A 1 92 ? -8.790 -1.060 13.829 1.00 93.31 92 THR A C 1
ATOM 709 O O . THR A 1 92 ? -8.184 -2.115 14.007 1.00 93.31 92 THR A O 1
ATOM 712 N N . ALA A 1 93 ? -8.735 -0.051 14.706 1.00 93.50 93 ALA A N 1
ATOM 713 C CA . ALA A 1 93 ? -7.934 -0.115 15.928 1.00 93.50 93 ALA A CA 1
ATOM 714 C C . ALA A 1 93 ? -8.377 -1.259 16.855 1.00 93.50 93 ALA A C 1
ATOM 716 O O . ALA A 1 93 ? -7.530 -1.946 17.424 1.00 93.50 93 ALA A O 1
ATOM 717 N N . ARG A 1 94 ? -9.687 -1.523 16.953 1.00 92.75 94 ARG A N 1
ATOM 718 C CA . ARG A 1 94 ? -10.236 -2.636 17.751 1.00 92.75 94 ARG A CA 1
ATOM 719 C C . ARG A 1 94 ? -9.911 -4.013 17.169 1.00 92.75 94 ARG A C 1
ATOM 721 O O . ARG A 1 94 ? -9.714 -4.959 17.926 1.00 92.75 94 ARG A O 1
ATOM 728 N N . MET A 1 95 ? -9.831 -4.134 15.844 1.00 91.31 95 MET A N 1
ATOM 729 C CA . MET A 1 95 ? -9.541 -5.405 15.170 1.00 91.31 95 MET A CA 1
ATOM 730 C C . MET A 1 95 ? -8.052 -5.772 15.156 1.00 91.31 95 MET A C 1
ATOM 732 O O . MET A 1 95 ? -7.723 -6.957 15.086 1.00 91.31 95 MET A O 1
ATOM 736 N N . LEU A 1 96 ? -7.141 -4.796 15.239 1.00 90.12 96 LEU A N 1
ATOM 737 C CA . LEU A 1 96 ? -5.695 -5.048 15.169 1.00 90.12 96 LEU A CA 1
ATOM 738 C C . LEU A 1 96 ? -5.172 -6.037 16.235 1.00 90.12 96 LEU A C 1
ATOM 740 O O . LEU A 1 96 ? -4.442 -6.954 15.849 1.00 90.12 96 LEU A O 1
ATOM 744 N N . PRO A 1 97 ? -5.541 -5.939 17.531 1.00 89.88 97 PRO A N 1
ATOM 745 C CA . PRO A 1 97 ? -5.128 -6.921 18.540 1.00 89.88 97 PRO A CA 1
ATOM 746 C C . PRO A 1 97 ? -5.649 -8.338 18.269 1.00 89.88 97 PRO A C 1
ATOM 748 O O . PRO A 1 97 ? -4.976 -9.324 18.562 1.00 89.88 97 PRO A O 1
ATOM 751 N N . LEU A 1 98 ? -6.845 -8.462 17.688 1.00 87.94 98 LEU A N 1
ATOM 752 C CA . LEU A 1 98 ? -7.408 -9.767 17.335 1.00 87.94 98 LEU A CA 1
ATOM 753 C C . LEU A 1 98 ? -6.623 -10.394 16.178 1.00 87.94 98 LEU A C 1
ATOM 755 O O . LEU A 1 98 ? -6.225 -11.554 16.259 1.00 87.94 98 LEU A O 1
ATOM 759 N N . LEU A 1 99 ? -6.313 -9.607 15.145 1.00 86.75 99 LEU A N 1
ATOM 760 C CA . LEU A 1 99 ? -5.498 -10.048 14.012 1.00 86.75 99 LEU A CA 1
ATOM 761 C C . LEU A 1 99 ? -4.073 -10.445 14.423 1.00 86.75 99 LEU A C 1
ATOM 763 O O . LEU A 1 99 ? -3.534 -11.417 13.890 1.00 86.75 99 LEU A O 1
ATOM 767 N N . SER A 1 100 ? -3.460 -9.732 15.374 1.00 85.25 100 SER A N 1
ATOM 768 C CA . SER A 1 100 ? -2.124 -10.082 15.871 1.00 85.25 100 SER A CA 1
ATOM 769 C C . SER A 1 100 ? -2.119 -11.375 16.689 1.00 85.25 100 SER A C 1
ATOM 771 O O . SER A 1 100 ? -1.138 -12.114 16.656 1.00 85.25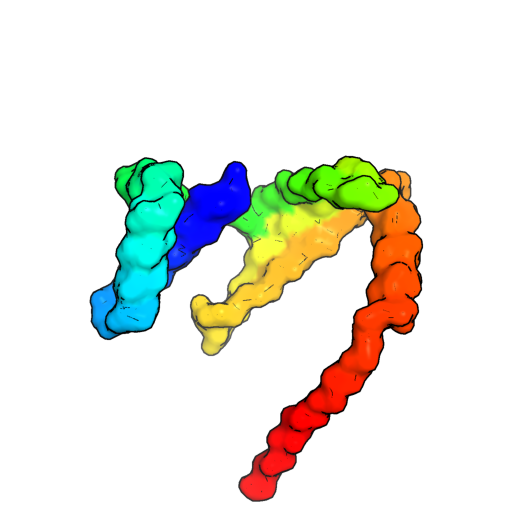 100 SER A O 1
ATOM 773 N N . SER A 1 101 ? -3.220 -11.702 17.371 1.00 82.88 101 SER A N 1
ATOM 774 C CA . SER A 1 101 ? -3.335 -12.957 18.121 1.00 82.88 101 SER A CA 1
ATOM 775 C C . SER A 1 101 ? -3.397 -14.199 17.220 1.00 82.88 101 SER A C 1
ATOM 777 O O . SER A 1 101 ? -2.892 -15.254 17.596 1.00 82.88 101 SER A O 1
ATOM 779 N N . TRP A 1 102 ? -3.943 -14.083 16.004 1.00 75.75 102 TRP A N 1
ATOM 780 C CA . TRP A 1 102 ? -4.035 -15.203 15.059 1.00 75.75 102 TRP A CA 1
ATOM 781 C C . TRP A 1 102 ? -2.699 -15.564 14.413 1.00 75.75 102 TRP A C 1
ATOM 783 O O . TRP A 1 102 ? -2.444 -16.733 14.124 1.00 75.75 102 TRP A O 1
ATOM 793 N N . SER A 1 103 ? -1.820 -14.583 14.194 1.00 63.69 103 SER A N 1
ATOM 794 C CA . SER A 1 103 ? -0.494 -14.846 13.625 1.00 63.69 103 SER A CA 1
ATOM 795 C C . SER A 1 103 ? 0.429 -15.577 14.608 1.00 63.69 103 SER A C 1
ATOM 797 O O . SER A 1 103 ? 1.317 -16.314 14.174 1.00 63.69 103 SER A O 1
ATOM 799 N N . ALA A 1 104 ? 0.173 -15.466 15.917 1.00 58.22 104 ALA A N 1
ATOM 800 C CA . ALA A 1 104 ? 0.903 -16.192 16.956 1.00 58.22 104 ALA A CA 1
ATOM 801 C C . ALA A 1 104 ? 0.639 -17.711 16.942 1.00 58.22 104 ALA A C 1
ATOM 803 O O . ALA A 1 104 ? 1.464 -18.478 17.432 1.00 58.22 104 ALA A O 1
ATOM 804 N N . THR A 1 105 ? -0.469 -18.171 16.350 1.00 55.84 105 THR A N 1
ATOM 805 C CA . THR A 1 105 ? -0.805 -19.604 16.260 1.00 55.84 105 THR A CA 1
ATOM 806 C C . THR A 1 105 ? -0.205 -20.284 15.016 1.00 55.84 105 THR A C 1
ATOM 808 O O . THR A 1 105 ? -0.283 -21.503 14.895 1.00 55.84 105 THR A O 1
ATOM 811 N N . GLY A 1 106 ? 0.415 -19.534 14.091 1.00 55.19 106 GLY A N 1
ATOM 812 C CA . GLY A 1 106 ? 0.718 -20.028 12.738 1.00 55.19 106 GLY A CA 1
ATOM 813 C C . GLY A 1 106 ? 2.132 -19.819 12.188 1.00 55.19 106 GLY A C 1
ATOM 814 O O . GLY A 1 106 ? 2.333 -20.081 11.006 1.00 55.19 106 GLY A O 1
ATOM 815 N N . SER A 1 107 ? 3.119 -19.362 12.966 1.00 46.19 107 SER A N 1
ATOM 816 C CA . SER A 1 107 ? 4.471 -19.137 12.428 1.00 46.19 107 SER A CA 1
ATOM 817 C C . SER A 1 107 ? 5.559 -19.714 13.338 1.00 46.19 107 SER A C 1
ATOM 819 O O . SER A 1 107 ? 5.787 -19.161 14.416 1.00 46.19 107 SER A O 1
ATOM 821 N N . PRO A 1 108 ? 6.268 -20.798 12.950 1.00 44.72 108 PRO A N 1
ATOM 822 C CA . PRO A 1 108 ? 7.525 -21.126 13.604 1.00 44.72 108 PRO A CA 1
ATOM 823 C C . PRO A 1 108 ? 8.480 -19.952 13.376 1.00 44.72 108 PRO A C 1
ATOM 825 O O . PRO A 1 108 ? 8.814 -19.613 12.239 1.00 44.72 108 PRO A O 1
ATOM 828 N N . ALA A 1 109 ? 8.884 -19.304 14.469 1.00 50.25 109 ALA A N 1
ATOM 829 C CA . ALA A 1 109 ? 9.842 -18.212 14.449 1.00 50.25 109 ALA A CA 1
ATOM 830 C C . ALA A 1 109 ? 11.097 -18.653 13.681 1.00 50.25 109 ALA A C 1
ATOM 832 O O . ALA A 1 109 ? 11.843 -19.523 14.130 1.00 50.25 109 ALA A O 1
ATOM 833 N N . ARG A 1 110 ? 11.326 -18.070 12.499 1.00 51.66 110 ARG A N 1
ATOM 834 C CA . ARG A 1 110 ? 12.563 -18.289 11.747 1.00 51.66 110 ARG A CA 1
ATOM 835 C C . ARG A 1 110 ? 13.705 -17.691 12.575 1.00 51.66 110 ARG A C 1
ATOM 837 O O . ARG A 1 110 ? 13.662 -16.482 12.817 1.00 51.66 110 ARG A O 1
ATOM 844 N N . PRO A 1 111 ? 14.698 -18.480 13.023 1.00 42.69 111 PRO A N 1
ATOM 845 C CA . PRO A 1 111 ? 15.783 -17.948 13.833 1.00 42.69 111 PRO A CA 1
ATOM 846 C C . PRO A 1 111 ? 16.506 -16.850 13.053 1.00 42.69 111 PRO A C 1
ATOM 848 O O . PRO A 1 111 ? 16.842 -17.016 11.876 1.00 42.69 111 PRO A O 1
ATOM 851 N N . ALA A 1 112 ? 16.703 -15.708 13.711 1.00 50.31 112 ALA A N 1
ATOM 852 C CA . ALA A 1 112 ? 17.512 -14.624 13.190 1.00 50.31 112 ALA A CA 1
ATOM 853 C C . ALA A 1 112 ? 18.943 -15.144 13.014 1.00 50.31 112 ALA A C 1
ATOM 855 O O . ALA A 1 112 ? 19.632 -15.444 13.986 1.00 50.31 112 ALA A O 1
ATOM 856 N N . SER A 1 113 ? 19.385 -15.281 11.767 1.00 47.94 113 SER A N 1
ATOM 857 C CA . SER A 1 113 ? 20.783 -15.536 11.443 1.00 47.94 113 SER A CA 1
ATOM 858 C C . SER A 1 113 ? 21.588 -14.291 11.814 1.00 47.94 113 SER A C 1
ATOM 860 O O . SER A 1 113 ? 21.662 -13.334 11.043 1.00 47.94 113 SER A O 1
ATOM 862 N N . GLY A 1 114 ? 22.123 -14.289 13.035 1.00 41.38 114 GLY A N 1
ATOM 863 C CA . GLY A 1 114 ? 23.082 -13.304 13.508 1.00 41.38 114 GLY A CA 1
ATOM 864 C C . GLY A 1 114 ? 24.380 -13.442 12.723 1.00 41.38 114 GLY A C 1
ATOM 865 O O . GLY A 1 114 ? 25.052 -14.468 12.803 1.00 41.38 114 GLY A O 1
ATOM 866 N N . SER A 1 115 ? 24.726 -12.411 11.956 1.00 43.62 115 SER A N 1
ATOM 867 C CA . SER A 1 115 ? 26.067 -12.264 11.404 1.00 43.62 115 SER A CA 1
ATOM 868 C C . SER A 1 115 ? 26.936 -11.623 12.480 1.00 43.62 115 SER A C 1
ATOM 870 O O . SER A 1 115 ? 26.887 -10.411 12.680 1.00 43.62 115 SER A O 1
ATOM 872 N N . ALA A 1 116 ? 27.701 -12.446 13.194 1.00 40.28 116 ALA A N 1
ATOM 873 C CA . ALA A 1 116 ? 28.854 -11.981 13.947 1.00 40.28 116 ALA A CA 1
ATOM 874 C C . ALA A 1 116 ? 29.927 -11.548 12.937 1.00 40.28 116 ALA A C 1
ATOM 876 O O . ALA A 1 116 ? 30.333 -12.342 12.090 1.00 40.28 116 ALA A O 1
ATOM 877 N N . VAL A 1 117 ? 30.346 -10.287 13.000 1.00 46.06 117 VAL A N 1
ATOM 878 C CA . VAL A 1 117 ? 31.558 -9.810 12.328 1.00 46.06 117 VAL A CA 1
ATOM 879 C C . VAL A 1 117 ? 32.614 -9.681 13.418 1.00 46.06 117 VAL A C 1
ATOM 881 O O . VAL A 1 117 ? 32.418 -8.926 14.372 1.00 46.06 117 VAL A O 1
ATOM 884 N N . GLY A 1 118 ? 33.656 -10.503 13.303 1.00 38.62 118 GLY A N 1
ATOM 885 C CA . GLY A 1 118 ? 34.936 -10.320 13.985 1.00 38.62 118 GLY A CA 1
ATOM 886 C C . GLY A 1 118 ? 35.893 -9.496 13.139 1.00 38.62 118 GLY A C 1
ATOM 887 O O . GLY A 1 118 ? 35.588 -9.288 11.941 1.00 38.62 118 GLY A O 1
#

pLDDT: mean 79.32, std 15.95, range [38.62, 95.81]

Sequence (118 aa):
MFAAAAVAALRRESGRRPHDRRLVALIAGLRAADPDVGRWWDDHTVRDYASVAKRIDHPTAGALSFDIEIVAAPHASDQRLVVYTAQPDSDTARMLPLLSSWSATGSPARPASGSAVG

Radius of gyration: 18.48 Å; Cα contacts (8 Å, |Δi|>4): 105; chains: 1; bounding box: 49×32×40 Å

Foldseek 3Di:
DVLLQVLLVLLVVCVVCVPPPVSVVVLVVVCVVDVVSVVSNVVNDNDPPQWDWDWDQDPPLGIAIWIWHWDADPPCNPDIDIDTHGDPPDSNVVCVVVVVVVVVVPDDPDDPPDDDDD

Solvent-accessible surface area (backbone atoms only — not comparable to full-atom values): 7313 Å² total; per-residue (Å²): 111,69,65,51,52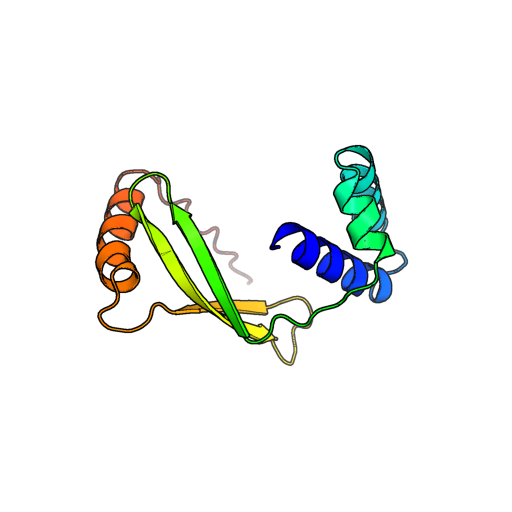,52,46,30,50,52,50,56,47,43,73,76,42,77,80,44,64,66,60,55,52,51,53,55,53,47,36,74,76,34,66,65,50,44,54,45,55,74,61,68,64,71,71,84,71,52,69,43,81,46,75,43,81,38,97,87,77,44,76,32,53,25,45,32,42,61,48,72,44,94,90,38,92,87,46,68,50,76,47,76,43,50,57,84,93,33,72,38,46,67,44,48,65,59,59,56,56,58,54,73,78,72,59,84,78,76,78,80,83,76,80,83,81,130